Protein AF-Q45131-F1 (afdb_monomer_lite)

Radius of gyration: 17.0 Å; chains: 1; bounding box: 42×34×38 Å

Secondary structure (DSSP, 8-state):
----S--HHHHHHHHHHHHHHH---HHHHHHHHHHHHHHHHHHHHHHHHTT----HHHHHHHHHHHHHHHHTT-STTH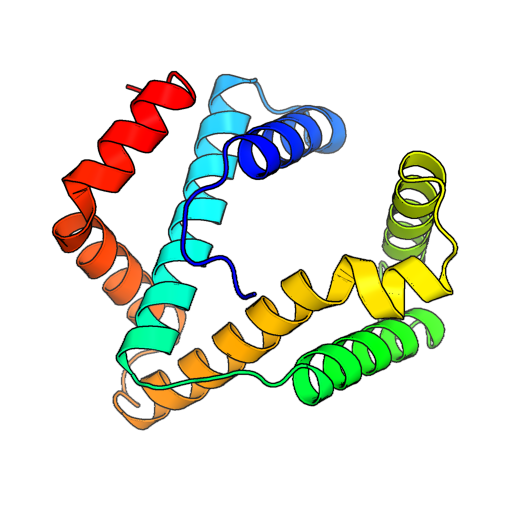HHHHHHHHHHHHHHT--HHHIIIIITHHHHHHHHHHHHHHHHHHHH-TTS-HHHHHHHHHHHHHHHTHHHHHHHHHHTT--

Organism: Alkalihalophilus pseudofirmus (strain ATCC BAA-2126 / JCM 17055 / OF4) (NCBI:txid398511)

Sequence (159 aa):
MINSEFSIEEHVKYAERLQDERGLTKEDADEEAFRVQLNEVAVINRAIDVGINVSEEEAFQKSQETREDLENEEAENVKEVLIGIQEEIEQLGISEDDYWNEYMLSSYAHAVMREKLMEYEQNENPMKNWNELQQEIIEEFTVSQSQQINEFKREIGMR

Structure (mmCIF, N/CA/C/O backbone):
data_AF-Q45131-F1
#
_entry.id   AF-Q45131-F1
#
loop_
_atom_site.group_PDB
_atom_site.id
_atom_site.type_symbol
_atom_site.label_atom_id
_atom_site.label_alt_id
_atom_site.label_comp_id
_atom_site.label_asym_id
_atom_site.label_entity_id
_atom_site.label_seq_id
_atom_site.pdbx_PDB_ins_code
_atom_site.Cartn_x
_atom_site.Cartn_y
_atom_site.Cartn_z
_atom_site.occupancy
_atom_site.B_iso_or_equiv
_atom_site.auth_seq_id
_atom_site.auth_comp_id
_atom_site.auth_asym_id
_atom_site.auth_atom_id
_atom_site.pdbx_PDB_model_num
ATOM 1 N N . MET A 1 1 ? 5.715 13.798 7.291 1.00 51.09 1 MET A N 1
ATOM 2 C CA . MET A 1 1 ? 4.274 14.099 7.461 1.00 51.09 1 MET A CA 1
ATOM 3 C C . MET A 1 1 ? 3.549 13.105 6.574 1.00 51.09 1 MET A C 1
ATOM 5 O O . MET A 1 1 ? 3.975 12.985 5.436 1.00 51.09 1 MET A O 1
ATOM 9 N N . ILE A 1 2 ? 2.581 12.346 7.095 1.00 65.62 2 ILE A N 1
ATOM 10 C CA . ILE A 1 2 ? 1.865 11.325 6.308 1.00 65.62 2 ILE A CA 1
ATOM 11 C C . ILE A 1 2 ? 1.149 12.024 5.153 1.00 65.62 2 ILE A C 1
ATOM 13 O O . ILE A 1 2 ? 0.400 12.976 5.393 1.00 65.62 2 ILE A O 1
ATOM 17 N N . ASN A 1 3 ? 1.427 11.596 3.922 1.00 68.81 3 ASN A N 1
ATOM 18 C CA . ASN A 1 3 ? 0.822 12.202 2.748 1.00 68.81 3 ASN A CA 1
ATOM 19 C C . ASN A 1 3 ? -0.579 11.611 2.555 1.00 68.81 3 ASN A C 1
ATOM 21 O O . ASN A 1 3 ? -0.734 10.430 2.265 1.00 68.81 3 ASN A O 1
ATOM 25 N N . SER A 1 4 ? -1.599 12.439 2.763 1.00 80.19 4 SER A N 1
ATOM 26 C CA . SER A 1 4 ? -3.012 12.079 2.574 1.00 80.19 4 SER A CA 1
ATOM 27 C C . SER A 1 4 ? -3.565 12.617 1.251 1.00 80.19 4 SER A C 1
ATOM 29 O O . SER A 1 4 ? -4.778 12.664 1.053 1.00 80.19 4 SER A O 1
ATOM 31 N N . GLU A 1 5 ? -2.681 13.031 0.342 1.00 90.56 5 GLU A N 1
ATOM 32 C CA . GLU A 1 5 ? -3.019 13.641 -0.936 1.00 90.56 5 GLU A CA 1
ATOM 33 C C . GLU A 1 5 ? -2.399 12.861 -2.098 1.00 90.56 5 GLU A C 1
ATOM 35 O O . GLU A 1 5 ? -1.401 12.155 -1.957 1.00 90.56 5 GLU A O 1
ATOM 40 N N . PHE A 1 6 ? -2.997 13.013 -3.278 1.00 92.50 6 PHE A N 1
ATOM 41 C CA . PHE A 1 6 ? -2.423 12.488 -4.509 1.00 92.50 6 PHE A CA 1
ATOM 42 C C . PHE A 1 6 ? -1.107 13.197 -4.850 1.00 92.50 6 PHE A C 1
ATOM 44 O O . PHE A 1 6 ? -0.998 14.416 -4.716 1.00 92.50 6 PHE A O 1
ATOM 51 N N . SER A 1 7 ? -0.130 12.443 -5.356 1.00 93.31 7 SER A N 1
ATOM 52 C CA . SER A 1 7 ? 1.173 12.968 -5.768 1.00 93.31 7 SER A CA 1
ATOM 53 C C . SER A 1 7 ? 1.454 12.628 -7.228 1.00 93.31 7 SER A C 1
ATOM 55 O O . SER A 1 7 ? 1.567 11.460 -7.597 1.00 93.31 7 SER A O 1
ATOM 57 N N . ILE A 1 8 ? 1.603 13.658 -8.068 1.00 94.38 8 ILE A N 1
ATOM 58 C CA . ILE A 1 8 ? 1.977 13.483 -9.481 1.00 94.38 8 ILE A CA 1
ATOM 59 C C . ILE A 1 8 ? 3.349 12.810 -9.591 1.00 94.38 8 ILE A C 1
ATOM 61 O O . ILE A 1 8 ? 3.543 11.953 -10.447 1.00 94.38 8 ILE A O 1
ATOM 65 N N . GLU A 1 9 ? 4.298 13.187 -8.733 1.00 92.06 9 GLU A N 1
ATOM 66 C CA . GLU A 1 9 ? 5.654 12.633 -8.753 1.00 92.06 9 GLU A CA 1
ATOM 67 C C . GLU A 1 9 ? 5.647 11.130 -8.457 1.00 92.06 9 GLU A C 1
ATOM 69 O O . GLU A 1 9 ? 6.212 10.348 -9.221 1.00 92.06 9 GLU A O 1
ATOM 74 N N . GLU A 1 10 ? 4.944 10.717 -7.400 1.00 89.62 10 GLU A N 1
ATOM 75 C CA . GLU A 1 10 ? 4.813 9.300 -7.044 1.00 89.62 10 GLU A CA 1
ATOM 76 C C . GLU A 1 10 ? 4.050 8.518 -8.117 1.00 89.62 10 GLU A C 1
ATOM 78 O O . GLU A 1 10 ? 4.432 7.393 -8.439 1.00 89.62 10 GLU A O 1
ATOM 83 N N . HIS A 1 11 ? 3.015 9.121 -8.714 1.00 95.19 11 HIS A N 1
ATOM 84 C CA . HIS A 1 11 ? 2.256 8.505 -9.802 1.00 95.19 11 HIS A CA 1
ATOM 85 C C . HIS A 1 11 ? 3.146 8.229 -11.006 1.00 95.19 11 HIS A C 1
ATOM 87 O O . HIS A 1 11 ? 3.177 7.105 -11.497 1.00 95.19 11 HIS A O 1
ATOM 93 N N . VAL A 1 12 ? 3.899 9.235 -11.459 1.00 94.69 12 VAL A N 1
ATOM 94 C CA . VAL A 1 12 ? 4.801 9.096 -12.607 1.00 94.69 12 VAL A CA 1
ATOM 95 C C . VAL A 1 12 ? 5.878 8.058 -12.313 1.00 94.69 12 VAL A C 1
ATOM 97 O O . VAL A 1 12 ? 6.048 7.142 -13.115 1.00 94.69 12 VAL A O 1
ATOM 100 N N . LYS A 1 13 ? 6.538 8.127 -11.146 1.00 91.19 13 LYS A N 1
ATOM 101 C CA . LYS A 1 13 ? 7.562 7.143 -10.751 1.00 91.19 13 LYS A CA 1
ATOM 102 C C . LYS A 1 13 ? 6.989 5.723 -10.749 1.00 91.19 13 LYS A C 1
ATOM 104 O O . LYS A 1 13 ? 7.625 4.794 -11.246 1.00 91.19 13 LYS A O 1
ATOM 109 N N . TYR A 1 14 ? 5.780 5.537 -10.217 1.00 92.81 14 TYR A N 1
ATOM 110 C CA . TYR A 1 14 ? 5.170 4.214 -10.145 1.00 92.81 14 TYR A CA 1
ATOM 111 C C . TYR A 1 14 ? 4.678 3.704 -11.506 1.00 92.81 14 TYR A C 1
ATOM 113 O O . TYR A 1 14 ? 4.887 2.534 -11.824 1.00 92.81 14 TYR A O 1
ATOM 121 N N . ALA A 1 15 ? 4.096 4.566 -12.340 1.00 95.62 15 ALA A N 1
ATOM 122 C CA . ALA A 1 15 ? 3.684 4.221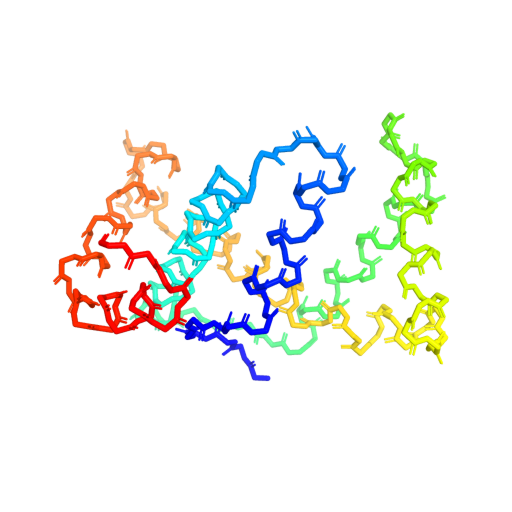 -13.699 1.00 95.62 15 ALA A CA 1
ATOM 123 C C . ALA A 1 15 ? 4.886 3.883 -14.601 1.00 95.62 15 ALA A C 1
ATOM 125 O O . ALA A 1 15 ? 4.809 2.968 -15.421 1.00 95.62 15 ALA A O 1
ATOM 126 N N . GLU A 1 16 ? 6.015 4.580 -14.455 1.00 94.69 16 GLU A N 1
ATOM 127 C CA . GLU A 1 16 ? 7.268 4.239 -15.144 1.00 94.69 16 GLU A CA 1
ATOM 128 C C . GLU A 1 16 ? 7.781 2.865 -14.700 1.00 94.69 16 GLU A C 1
ATOM 130 O O . GLU A 1 16 ? 7.998 1.997 -15.544 1.00 94.69 16 GLU A O 1
ATOM 135 N N . ARG A 1 17 ? 7.824 2.604 -13.386 1.00 90.50 17 ARG A N 1
ATOM 136 C CA . ARG A 1 17 ? 8.201 1.287 -12.851 1.00 90.50 17 ARG A CA 1
ATOM 137 C C . ARG A 1 17 ? 7.323 0.158 -13.399 1.00 90.50 17 ARG A C 1
ATOM 139 O O . ARG A 1 17 ? 7.823 -0.892 -13.789 1.00 90.50 17 ARG A O 1
ATOM 146 N N . LEU A 1 18 ? 6.011 0.371 -13.472 1.00 92.56 18 LEU A N 1
ATOM 147 C CA . LEU A 1 18 ? 5.070 -0.606 -14.024 1.00 92.56 18 LEU A CA 1
ATOM 148 C C . LEU A 1 18 ? 5.303 -0.884 -15.520 1.00 92.56 18 LEU A C 1
ATOM 150 O O . LEU A 1 18 ? 5.122 -2.021 -15.964 1.00 92.56 18 LEU A O 1
ATOM 154 N N . GLN A 1 19 ? 5.706 0.120 -16.302 1.00 96.12 19 GLN A N 1
ATOM 155 C CA . GLN A 1 19 ? 6.083 -0.081 -17.705 1.00 96.12 19 GLN A CA 1
ATOM 156 C C . GLN A 1 19 ? 7.378 -0.888 -17.816 1.00 96.12 19 GLN A C 1
ATOM 158 O O . GLN A 1 19 ? 7.424 -1.851 -18.582 1.00 96.12 19 GLN A O 1
ATOM 163 N N . ASP A 1 20 ? 8.392 -0.543 -17.025 1.00 91.06 20 ASP A N 1
ATOM 164 C CA . ASP A 1 20 ? 9.720 -1.150 -17.120 1.00 91.06 20 ASP A CA 1
ATOM 165 C C . ASP A 1 20 ? 9.746 -2.592 -16.591 1.00 91.06 20 ASP A C 1
ATOM 167 O O . ASP A 1 20 ? 10.264 -3.492 -17.255 1.00 91.06 20 ASP A O 1
ATOM 171 N N . GLU A 1 21 ? 9.133 -2.847 -15.433 1.00 88.00 21 GLU A N 1
ATOM 172 C CA . GLU A 1 21 ? 9.175 -4.159 -14.774 1.00 88.00 21 GLU A CA 1
ATOM 173 C C . GLU A 1 21 ? 8.134 -5.138 -15.325 1.00 88.00 21 GLU A C 1
ATOM 175 O O . GLU A 1 21 ? 8.370 -6.347 -15.382 1.00 88.00 21 GLU A O 1
ATOM 180 N N . ARG A 1 22 ? 6.956 -4.639 -15.726 1.00 90.00 22 ARG A N 1
ATOM 181 C CA . ARG A 1 22 ? 5.824 -5.489 -16.143 1.00 90.00 22 ARG A CA 1
ATOM 182 C C . ARG A 1 22 ? 5.510 -5.399 -17.634 1.00 90.00 22 ARG A C 1
ATOM 184 O O . ARG A 1 22 ? 4.645 -6.139 -18.104 1.00 90.00 22 ARG A O 1
ATOM 191 N N . GLY A 1 23 ? 6.191 -4.528 -18.381 1.00 92.75 23 GLY A N 1
ATOM 192 C CA . GLY A 1 23 ? 5.978 -4.351 -19.818 1.00 92.75 23 GLY A CA 1
ATOM 193 C C . GLY A 1 23 ? 4.592 -3.805 -20.167 1.00 92.75 23 GLY A C 1
ATOM 194 O O . GLY A 1 23 ? 4.091 -4.077 -21.261 1.00 92.75 23 GLY A O 1
ATOM 195 N N . LEU A 1 24 ? 3.942 -3.102 -19.233 1.00 95.25 24 LEU A N 1
ATOM 196 C CA . LEU A 1 24 ? 2.630 -2.502 -19.467 1.00 95.25 24 LEU A CA 1
ATOM 197 C C . LEU A 1 24 ? 2.720 -1.370 -20.493 1.00 95.25 24 LEU A C 1
ATOM 199 O O . LEU A 1 24 ? 3.764 -0.741 -20.670 1.00 95.25 24 LEU A O 1
ATOM 203 N N . THR A 1 25 ? 1.609 -1.095 -21.177 1.00 96.50 25 THR A N 1
ATOM 204 C CA . THR A 1 25 ? 1.511 0.139 -21.959 1.00 96.50 25 THR A CA 1
ATOM 205 C C . THR A 1 25 ? 1.442 1.335 -21.014 1.00 96.50 25 THR A C 1
ATOM 207 O O . THR A 1 25 ? 1.043 1.193 -19.859 1.00 96.50 25 THR A O 1
ATOM 210 N N . LYS A 1 26 ? 1.785 2.531 -21.505 1.00 95.25 26 LYS A N 1
ATOM 211 C CA . LYS A 1 26 ? 1.646 3.757 -20.713 1.00 95.25 26 LYS A CA 1
ATOM 212 C C . LYS A 1 26 ? 0.230 3.921 -20.145 1.00 95.25 26 LYS A C 1
ATOM 214 O O . LYS A 1 26 ? 0.089 4.244 -18.977 1.00 95.25 26 LYS A O 1
ATOM 219 N N . GLU A 1 27 ? -0.796 3.674 -20.961 1.00 95.38 27 GLU A N 1
ATOM 220 C CA . GLU A 1 27 ? -2.199 3.803 -20.547 1.00 95.38 27 GLU A CA 1
ATOM 221 C C . GLU A 1 27 ? -2.553 2.815 -19.426 1.00 95.38 27 GLU A C 1
ATOM 223 O O . GLU A 1 27 ? -3.079 3.234 -18.398 1.00 95.38 27 GLU A O 1
ATOM 228 N N . ASP A 1 28 ? -2.186 1.536 -19.574 1.00 96.62 28 ASP A N 1
ATOM 229 C CA . ASP A 1 28 ? -2.444 0.517 -18.546 1.00 96.62 28 ASP A CA 1
ATOM 230 C C . ASP A 1 28 ? -1.654 0.791 -17.253 1.00 96.62 28 ASP A C 1
ATOM 232 O O . ASP A 1 28 ? -2.147 0.557 -16.151 1.00 96.62 28 ASP A O 1
ATOM 236 N N . ALA A 1 29 ? -0.416 1.280 -17.376 1.00 96.62 29 ALA A N 1
ATOM 237 C CA . ALA A 1 29 ? 0.423 1.624 -16.235 1.00 96.62 29 ALA A CA 1
ATOM 238 C C . ALA A 1 29 ? -0.097 2.856 -15.484 1.00 96.62 29 ALA A C 1
ATOM 240 O O . ALA A 1 29 ? -0.115 2.843 -14.256 1.00 96.62 29 ALA A O 1
ATOM 241 N N . ASP A 1 30 ? -0.556 3.885 -16.204 1.00 96.94 30 ASP A N 1
ATOM 242 C CA . ASP A 1 30 ? -1.199 5.062 -15.617 1.00 96.94 30 ASP A CA 1
ATOM 243 C C . ASP A 1 30 ? -2.506 4.675 -14.902 1.00 96.94 30 ASP A C 1
ATOM 245 O O . ASP A 1 30 ? -2.753 5.125 -13.784 1.00 96.94 30 ASP A O 1
ATOM 249 N N . GLU A 1 31 ? -3.333 3.803 -15.490 1.00 96.88 31 GLU A N 1
ATOM 250 C CA . GLU A 1 31 ? -4.572 3.346 -14.848 1.00 96.88 31 GLU A CA 1
ATOM 251 C C . GLU A 1 31 ? -4.303 2.529 -13.575 1.00 96.88 31 GLU A C 1
ATOM 253 O O . GLU A 1 31 ? -4.931 2.755 -12.534 1.00 96.88 31 GLU A O 1
ATOM 258 N N . GLU A 1 32 ? -3.339 1.612 -13.628 1.00 96.81 32 GLU A N 1
ATOM 259 C CA . GLU A 1 32 ? -2.941 0.803 -12.478 1.00 96.81 32 GLU A CA 1
ATOM 260 C C . GLU A 1 32 ? -2.315 1.668 -11.371 1.00 96.81 32 GLU A C 1
ATOM 262 O O . GLU A 1 32 ? -2.676 1.513 -10.200 1.00 96.81 32 GLU A O 1
ATOM 267 N N . ALA A 1 33 ? -1.439 2.615 -11.725 1.00 96.50 33 ALA A N 1
ATOM 268 C CA . ALA A 1 33 ? -0.830 3.541 -10.775 1.00 96.50 33 ALA A CA 1
ATOM 269 C C . ALA A 1 33 ? -1.881 4.422 -10.090 1.00 96.50 33 ALA A C 1
ATOM 271 O O . ALA A 1 33 ? -1.893 4.519 -8.860 1.00 96.50 33 ALA A O 1
ATOM 272 N N . PHE A 1 34 ? -2.831 4.963 -10.860 1.00 97.06 34 PHE A N 1
ATOM 273 C CA . PHE A 1 34 ? -3.946 5.731 -10.313 1.00 97.06 34 PHE A CA 1
ATOM 274 C C . PHE A 1 34 ? -4.776 4.893 -9.332 1.00 97.06 34 PHE A C 1
ATOM 276 O O . PHE A 1 34 ? -5.140 5.377 -8.260 1.00 97.06 34 PHE A O 1
ATOM 283 N N . ARG A 1 35 ? -5.068 3.626 -9.657 1.00 96.31 35 ARG A N 1
ATOM 284 C CA . ARG A 1 35 ? -5.830 2.738 -8.765 1.00 96.31 35 ARG A CA 1
ATOM 285 C C . ARG A 1 35 ? -5.105 2.491 -7.443 1.00 96.31 35 ARG A C 1
ATOM 287 O O . ARG A 1 35 ? -5.751 2.485 -6.394 1.00 96.31 35 ARG A O 1
ATOM 294 N N . VAL A 1 36 ? -3.792 2.268 -7.486 1.00 94.25 36 VAL A N 1
ATOM 295 C CA . VAL A 1 36 ? -2.980 2.051 -6.280 1.00 94.25 36 VAL A CA 1
ATOM 296 C C . VAL A 1 36 ? -2.958 3.306 -5.413 1.00 94.25 36 VAL A C 1
ATOM 298 O O . VAL A 1 36 ? -3.270 3.214 -4.226 1.00 94.25 36 VAL A O 1
ATOM 301 N N . GLN A 1 37 ? -2.714 4.478 -6.002 1.00 94.56 37 GLN A N 1
ATOM 302 C CA . GLN A 1 37 ? -2.758 5.737 -5.258 1.00 94.56 37 GLN A CA 1
ATOM 303 C C . GLN A 1 37 ? -4.145 6.038 -4.690 1.00 94.56 37 GLN A C 1
ATOM 305 O O . GLN A 1 37 ? -4.253 6.422 -3.531 1.00 94.56 37 GLN A O 1
ATOM 310 N N . LEU A 1 38 ? -5.220 5.825 -5.456 1.00 96.31 38 LEU A N 1
ATOM 311 C CA . LEU A 1 38 ? -6.587 6.018 -4.962 1.00 96.31 38 LEU A CA 1
ATOM 312 C C . LEU A 1 38 ? -6.858 5.147 -3.734 1.00 96.31 38 LEU A C 1
ATOM 314 O O . LEU A 1 38 ? -7.440 5.619 -2.761 1.00 96.31 38 LEU A O 1
ATOM 318 N N . ASN A 1 39 ? -6.429 3.885 -3.773 1.00 95.06 39 ASN A N 1
ATOM 319 C CA . ASN A 1 39 ? -6.563 2.972 -2.647 1.00 95.06 39 ASN A CA 1
ATOM 320 C C . ASN A 1 39 ? -5.807 3.486 -1.418 1.00 95.06 39 ASN A C 1
ATOM 322 O O . ASN A 1 39 ? -6.361 3.524 -0.322 1.00 95.06 39 ASN A O 1
ATOM 326 N N . GLU A 1 40 ? -4.547 3.870 -1.602 1.00 93.81 40 GLU A N 1
ATOM 327 C CA . GLU A 1 40 ? -3.692 4.346 -0.523 1.00 93.81 40 GLU A CA 1
ATOM 328 C C . GLU A 1 40 ? -4.228 5.632 0.108 1.00 93.81 40 GLU A C 1
ATOM 330 O O . GLU A 1 40 ? -4.455 5.669 1.317 1.00 93.81 40 GLU A O 1
ATOM 335 N N . VAL A 1 41 ? -4.539 6.636 -0.710 1.00 94.88 41 VAL A N 1
ATOM 336 C CA . VAL A 1 41 ? -5.086 7.917 -0.258 1.00 94.88 41 VAL A CA 1
ATOM 337 C C . VAL A 1 41 ? -6.425 7.718 0.459 1.00 94.88 41 VAL A C 1
ATOM 339 O O . VAL A 1 41 ? -6.625 8.297 1.527 1.00 94.88 41 VAL A O 1
ATOM 342 N N . ALA A 1 42 ? -7.322 6.871 -0.061 1.00 96.75 42 ALA A N 1
ATOM 343 C CA . ALA A 1 42 ? -8.607 6.591 0.585 1.00 96.75 42 ALA A CA 1
ATOM 344 C C . ALA A 1 42 ? -8.432 5.948 1.971 1.00 96.75 42 ALA A C 1
ATOM 346 O O . ALA A 1 42 ? -9.067 6.367 2.938 1.00 96.75 42 ALA A O 1
ATOM 347 N N . VAL A 1 43 ? -7.538 4.962 2.083 1.00 96.19 43 VAL A N 1
ATOM 348 C CA . VAL A 1 43 ? -7.229 4.272 3.346 1.00 96.19 43 VAL A CA 1
ATOM 349 C C . VAL A 1 43 ? -6.592 5.226 4.357 1.00 96.19 43 VAL A C 1
ATOM 351 O O . VAL A 1 43 ? -6.996 5.239 5.517 1.00 96.19 43 VAL A O 1
ATOM 354 N N . ILE A 1 44 ? -5.643 6.061 3.933 1.00 95.00 44 ILE A N 1
ATOM 355 C CA . ILE A 1 44 ? -4.988 7.036 4.814 1.00 95.00 44 ILE A CA 1
ATOM 356 C C . ILE A 1 44 ? -5.990 8.081 5.310 1.00 95.00 44 ILE A C 1
ATOM 358 O O . ILE A 1 44 ? -6.048 8.349 6.509 1.00 95.00 44 ILE A O 1
ATOM 362 N N . ASN A 1 45 ? -6.818 8.637 4.421 1.00 95.62 45 ASN A N 1
ATOM 363 C CA . ASN A 1 45 ? -7.844 9.604 4.818 1.00 95.62 45 ASN A CA 1
ATOM 364 C C . ASN A 1 45 ? -8.831 8.981 5.805 1.00 95.62 45 ASN A C 1
ATOM 366 O O . ASN A 1 45 ? -9.124 9.577 6.838 1.00 95.62 45 ASN A O 1
ATOM 370 N N . ARG A 1 46 ? -9.265 7.740 5.554 1.00 97.19 46 ARG A N 1
ATOM 371 C CA . ARG A 1 46 ? -10.141 7.031 6.484 1.00 97.19 46 ARG A CA 1
ATOM 372 C C . ARG A 1 46 ? -9.490 6.826 7.851 1.00 97.19 46 ARG A C 1
ATOM 374 O O . ARG A 1 46 ? -10.152 7.033 8.863 1.00 97.19 46 ARG A O 1
ATOM 381 N N . ALA A 1 47 ? -8.214 6.447 7.895 1.00 97.06 47 ALA A N 1
ATOM 382 C CA . ALA A 1 47 ? -7.475 6.297 9.146 1.00 97.06 47 ALA A CA 1
ATOM 383 C C . ALA A 1 47 ? -7.415 7.617 9.933 1.00 97.06 47 ALA A C 1
ATOM 385 O O . ALA A 1 47 ? -7.675 7.629 11.138 1.00 97.06 47 ALA A O 1
ATOM 386 N N . ILE A 1 48 ? -7.147 8.732 9.249 1.00 95.06 48 ILE A N 1
ATOM 387 C CA . ILE A 1 48 ? -7.147 10.072 9.850 1.00 95.06 48 ILE A CA 1
ATOM 388 C C . ILE A 1 48 ? -8.538 10.423 10.398 1.00 95.06 48 ILE A C 1
ATOM 390 O O . ILE A 1 48 ? -8.643 10.875 11.541 1.00 95.06 48 ILE A O 1
ATOM 394 N N . ASP A 1 49 ? -9.602 10.165 9.634 1.00 95.75 49 ASP A N 1
ATOM 395 C CA . ASP A 1 49 ? -10.986 10.463 10.026 1.00 95.75 49 ASP A CA 1
ATOM 396 C C . ASP A 1 49 ? -11.416 9.720 11.299 1.00 95.75 49 ASP A C 1
ATOM 398 O O . ASP A 1 49 ? -12.143 10.273 12.129 1.00 95.75 49 ASP A O 1
ATOM 402 N N . VAL A 1 50 ? -10.940 8.485 11.492 1.00 96.88 50 VAL A N 1
ATOM 403 C CA . VAL A 1 50 ? -11.211 7.690 12.705 1.00 96.88 50 VAL A CA 1
ATOM 404 C C . VAL A 1 50 ? -10.199 7.944 13.832 1.00 96.88 50 VAL A C 1
ATOM 406 O O . VAL A 1 50 ? -10.252 7.300 14.880 1.00 96.88 50 VAL A O 1
ATOM 409 N N . GLY A 1 51 ? -9.293 8.912 13.658 1.00 96.38 51 GLY A N 1
ATOM 410 C CA . GLY A 1 51 ? -8.348 9.354 14.684 1.00 96.38 51 GLY A CA 1
ATOM 411 C C . GLY A 1 51 ? -7.115 8.463 14.856 1.00 96.38 51 GLY A C 1
ATOM 412 O O . GLY A 1 51 ? -6.419 8.580 15.870 1.00 96.38 51 GLY A O 1
ATOM 413 N N . ILE A 1 52 ? -6.818 7.591 13.890 1.00 96.81 52 ILE A N 1
ATOM 414 C CA . ILE A 1 52 ? -5.586 6.801 13.882 1.00 96.81 52 ILE A CA 1
ATOM 415 C C . ILE A 1 52 ? -4.420 7.721 13.536 1.00 96.81 52 ILE A C 1
ATOM 417 O O . ILE A 1 52 ? -4.422 8.428 12.534 1.00 96.81 52 ILE A O 1
ATOM 421 N N . ASN A 1 53 ? -3.391 7.677 14.376 1.00 93.88 53 ASN A N 1
ATOM 422 C CA . ASN A 1 53 ? -2.122 8.345 14.142 1.00 93.88 53 ASN A CA 1
ATOM 423 C C . ASN A 1 53 ? -0.990 7.324 14.254 1.00 93.88 53 ASN A C 1
ATOM 425 O O . ASN A 1 53 ? -1.095 6.339 14.997 1.00 93.88 53 ASN A O 1
ATOM 429 N N . VAL A 1 54 ? 0.087 7.579 13.517 1.00 93.81 54 VAL A N 1
ATOM 430 C CA . VAL A 1 54 ? 1.318 6.790 13.564 1.00 93.81 54 VAL A CA 1
ATOM 431 C C . VAL A 1 54 ? 2.452 7.704 13.988 1.00 93.81 54 VAL A C 1
ATOM 433 O O . VAL A 1 54 ? 2.618 8.793 13.432 1.00 93.81 54 VAL A O 1
ATOM 436 N N . SER A 1 55 ? 3.190 7.292 15.013 1.00 94.44 55 SER A N 1
ATOM 437 C CA . SER A 1 55 ? 4.379 8.010 15.452 1.00 94.44 55 SER A CA 1
ATOM 438 C C . SER A 1 55 ? 5.573 7.688 14.550 1.00 94.44 55 SER A C 1
ATOM 440 O O . SER A 1 55 ? 5.622 6.655 13.885 1.00 94.44 55 SER A O 1
ATOM 442 N N . GLU A 1 56 ? 6.567 8.572 14.548 1.00 93.19 56 GLU A N 1
ATOM 443 C CA . GLU A 1 56 ? 7.841 8.311 13.873 1.00 93.19 56 GLU A CA 1
ATOM 444 C C . GLU A 1 56 ? 8.533 7.058 14.434 1.00 93.19 56 GLU A C 1
ATOM 446 O O . GLU A 1 56 ? 9.106 6.286 13.677 1.00 93.19 56 GLU A O 1
ATOM 451 N N . GLU A 1 57 ? 8.405 6.806 15.742 1.00 95.94 57 GLU A N 1
ATOM 452 C CA . GLU A 1 57 ? 8.942 5.606 16.392 1.00 95.94 57 GLU A CA 1
ATOM 453 C C . GLU A 1 57 ? 8.269 4.324 15.886 1.00 95.94 57 GLU A C 1
ATOM 455 O O . GLU A 1 57 ? 8.956 3.341 15.633 1.00 95.94 57 GLU A O 1
ATOM 460 N N . GLU A 1 58 ? 6.950 4.334 15.679 1.00 96.44 58 GLU A N 1
ATOM 461 C CA . GLU A 1 58 ? 6.227 3.185 15.118 1.00 96.44 58 GLU A CA 1
ATOM 462 C C . GLU A 1 58 ? 6.630 2.923 13.661 1.00 96.44 58 GLU A C 1
ATOM 464 O O . GLU A 1 58 ? 6.845 1.776 13.271 1.00 96.44 58 GLU A O 1
ATOM 469 N N . ALA A 1 59 ? 6.777 3.982 12.860 1.00 95.75 59 ALA A N 1
ATOM 470 C CA . ALA A 1 59 ? 7.254 3.864 11.484 1.00 95.75 59 ALA A CA 1
ATOM 471 C C . ALA A 1 59 ? 8.698 3.339 11.425 1.00 95.75 59 ALA A C 1
ATOM 473 O O . ALA A 1 59 ? 9.014 2.475 10.609 1.00 95.75 59 ALA A O 1
ATOM 474 N N . PHE A 1 60 ? 9.560 3.824 12.321 1.00 96.31 60 PHE A N 1
ATOM 475 C CA . PHE A 1 60 ? 10.938 3.363 12.443 1.00 96.31 60 PHE A CA 1
ATOM 476 C C . PHE A 1 60 ? 11.006 1.895 12.868 1.00 96.31 60 PHE A C 1
ATOM 478 O O . PHE A 1 60 ? 11.719 1.124 12.235 1.00 96.31 60 PHE A O 1
ATOM 485 N N . GLN A 1 61 ? 10.238 1.485 13.882 1.00 96.88 61 GLN A N 1
ATOM 486 C CA . GLN A 1 61 ? 10.167 0.086 14.317 1.00 96.88 61 GLN A CA 1
ATOM 487 C C . GLN A 1 61 ? 9.758 -0.829 13.163 1.00 96.88 61 GLN A C 1
ATOM 489 O O . GLN A 1 61 ? 10.472 -1.784 12.878 1.00 96.88 61 GLN A O 1
ATOM 494 N N . LYS A 1 62 ? 8.698 -0.480 12.426 1.00 95.81 62 LYS A N 1
ATOM 495 C CA . LYS A 1 62 ? 8.265 -1.259 11.259 1.00 95.81 62 LYS A CA 1
ATOM 496 C C . LYS A 1 62 ? 9.332 -1.328 10.159 1.00 95.81 62 LYS A C 1
ATOM 498 O O . LYS A 1 62 ? 9.490 -2.367 9.516 1.00 95.81 62 LYS A O 1
ATOM 503 N N . SER A 1 63 ? 10.073 -0.236 9.956 1.00 95.25 63 SER A N 1
ATOM 504 C CA . SER A 1 63 ? 11.204 -0.194 9.022 1.00 95.25 63 SER A CA 1
ATOM 505 C C . SER A 1 63 ? 12.302 -1.181 9.420 1.00 95.25 63 SER A C 1
ATOM 507 O O . SER A 1 63 ? 12.756 -1.964 8.588 1.00 95.25 63 SER A O 1
ATOM 509 N N . GLN A 1 64 ? 12.686 -1.194 10.701 1.00 95.06 64 GLN A N 1
ATOM 510 C CA . GLN A 1 64 ? 13.715 -2.105 11.207 1.00 95.06 64 GLN A CA 1
ATOM 511 C C . GLN A 1 64 ? 13.254 -3.566 11.209 1.00 95.06 64 GLN A C 1
ATOM 513 O O . GLN A 1 64 ? 14.036 -4.427 10.827 1.00 95.06 64 GLN A O 1
ATOM 518 N N . GLU A 1 65 ? 11.996 -3.846 11.566 1.00 93.50 65 GLU A N 1
ATOM 519 C CA . GLU A 1 65 ? 11.410 -5.193 11.466 1.00 93.50 65 GLU A CA 1
ATOM 520 C C . GLU A 1 65 ? 11.494 -5.713 10.027 1.00 93.50 65 GLU A C 1
ATOM 522 O O . GLU A 1 65 ? 11.993 -6.806 9.783 1.00 93.50 65 GLU A O 1
ATOM 527 N N . THR A 1 66 ? 11.105 -4.889 9.050 1.00 92.38 66 THR A N 1
ATOM 528 C CA . THR A 1 66 ? 11.154 -5.287 7.636 1.00 92.38 66 THR A CA 1
ATOM 529 C C . THR A 1 66 ? 12.591 -5.482 7.144 1.00 92.38 66 THR A C 1
ATOM 531 O O . THR A 1 66 ? 12.857 -6.396 6.363 1.00 92.38 66 THR A O 1
ATOM 534 N N . ARG A 1 67 ? 13.535 -4.644 7.597 1.00 92.88 67 ARG A N 1
ATOM 535 C CA . ARG A 1 67 ? 14.966 -4.823 7.311 1.00 92.88 67 ARG A CA 1
ATOM 536 C C . ARG A 1 67 ? 15.467 -6.162 7.859 1.00 92.88 67 ARG A C 1
ATOM 538 O O . ARG A 1 67 ? 16.101 -6.912 7.123 1.00 92.88 67 ARG A O 1
ATOM 545 N N . GLU A 1 68 ? 15.154 -6.472 9.115 1.00 91.62 68 GLU A N 1
ATOM 546 C CA . GLU A 1 68 ? 15.562 -7.714 9.778 1.00 91.62 68 GLU A CA 1
ATOM 547 C C . GLU A 1 68 ? 14.956 -8.954 9.097 1.00 91.62 68 GLU A C 1
ATOM 549 O O . GLU A 1 68 ? 15.671 -9.926 8.842 1.00 91.62 68 GLU A O 1
ATOM 554 N N . ASP A 1 69 ? 13.677 -8.906 8.715 1.00 89.56 69 ASP A N 1
ATOM 555 C CA . ASP A 1 69 ? 13.004 -9.989 7.984 1.00 89.56 69 ASP A CA 1
ATOM 556 C C . ASP A 1 69 ? 13.684 -10.284 6.632 1.00 89.56 69 ASP A C 1
ATOM 558 O O . ASP A 1 69 ? 13.836 -11.446 6.232 1.00 89.56 69 ASP A O 1
ATOM 562 N N . LEU A 1 70 ? 14.134 -9.239 5.927 1.00 89.19 70 LEU A N 1
ATOM 563 C CA . LEU A 1 70 ? 14.874 -9.381 4.671 1.00 89.19 70 LEU A CA 1
ATOM 564 C C . LEU A 1 70 ? 16.296 -9.912 4.895 1.00 89.19 70 LEU A C 1
ATOM 566 O O . LEU A 1 70 ? 16.752 -10.762 4.133 1.00 89.19 70 LEU A O 1
ATOM 570 N N . GLU A 1 71 ? 17.000 -9.455 5.930 1.00 87.12 71 GLU A N 1
ATOM 571 C CA . GLU A 1 71 ? 18.355 -9.929 6.251 1.00 87.12 71 GLU A CA 1
ATOM 572 C C . GLU A 1 71 ? 18.377 -11.411 6.663 1.00 87.12 71 GLU A C 1
ATOM 574 O O . GLU A 1 71 ? 19.335 -12.127 6.360 1.00 87.12 71 GLU A O 1
ATOM 579 N N . ASN A 1 72 ? 17.306 -11.897 7.295 1.00 86.81 72 ASN A N 1
ATOM 580 C CA . ASN A 1 72 ? 17.180 -13.285 7.742 1.00 86.81 72 ASN A CA 1
ATOM 581 C C . ASN A 1 72 ? 16.750 -14.276 6.634 1.00 86.81 72 ASN A C 1
ATOM 583 O O . ASN A 1 72 ? 16.604 -15.469 6.906 1.00 86.81 72 ASN A O 1
ATOM 587 N N . GLU A 1 73 ? 16.598 -13.821 5.382 1.00 77.31 73 GLU A N 1
ATOM 588 C CA . GLU A 1 73 ? 16.175 -14.623 4.219 1.00 77.31 73 GLU A CA 1
ATOM 589 C C . GLU A 1 73 ? 14.842 -15.384 4.420 1.00 77.31 73 GLU A C 1
ATOM 591 O O . GLU A 1 73 ? 14.644 -16.466 3.861 1.00 77.31 73 GLU A O 1
ATOM 596 N N . GLU A 1 74 ? 13.894 -14.836 5.190 1.00 69.38 74 GLU A N 1
ATOM 597 C CA . GLU A 1 74 ? 12.662 -15.565 5.537 1.00 69.38 74 GLU A CA 1
ATOM 598 C C . GLU A 1 74 ? 11.636 -15.679 4.383 1.00 69.38 74 GLU A C 1
ATOM 600 O O . GLU A 1 74 ? 10.699 -16.476 4.474 1.00 69.38 74 GLU A O 1
ATOM 605 N N . ALA A 1 75 ? 11.819 -14.960 3.263 1.00 69.31 75 ALA A N 1
ATOM 606 C CA . ALA A 1 75 ? 10.916 -14.996 2.101 1.00 69.31 75 ALA A CA 1
ATOM 607 C C . ALA A 1 75 ? 11.549 -15.622 0.836 1.00 69.31 75 ALA A C 1
ATOM 609 O O . ALA A 1 75 ? 12.738 -15.464 0.555 1.00 69.31 75 ALA A O 1
ATOM 610 N N . GLU A 1 76 ? 10.735 -16.294 0.009 1.00 73.56 76 GLU A N 1
ATOM 611 C CA . GLU A 1 76 ? 11.196 -16.998 -1.208 1.00 73.56 76 GLU A CA 1
ATOM 612 C C . GLU A 1 76 ? 11.893 -16.082 -2.235 1.00 73.56 76 GLU A C 1
ATOM 614 O O . GLU A 1 76 ? 12.708 -16.550 -3.032 1.00 73.56 76 GLU A O 1
ATOM 619 N N . ASN A 1 77 ? 11.600 -14.782 -2.212 1.00 79.56 77 ASN A N 1
ATOM 620 C CA . ASN A 1 77 ? 12.088 -13.782 -3.161 1.00 79.56 77 ASN A CA 1
ATOM 621 C C . ASN A 1 77 ? 13.040 -12.743 -2.540 1.00 79.56 77 ASN A C 1
ATOM 623 O O . ASN A 1 77 ? 13.335 -11.740 -3.189 1.00 79.56 77 ASN A O 1
ATOM 627 N N . VAL A 1 78 ? 13.559 -12.974 -1.325 1.00 84.94 78 VAL A N 1
ATOM 628 C CA . VAL A 1 78 ? 14.407 -11.999 -0.605 1.00 84.94 78 VAL A CA 1
ATOM 629 C C . VAL A 1 78 ? 15.553 -11.467 -1.463 1.00 84.94 7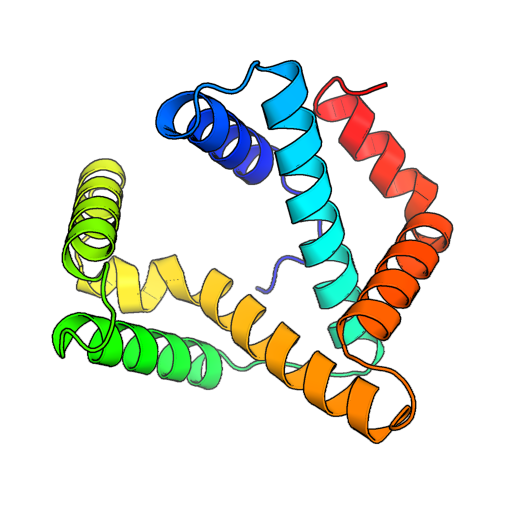8 VAL A C 1
ATOM 631 O O . VAL A 1 78 ? 15.786 -10.265 -1.495 1.00 84.94 78 VAL A O 1
ATOM 634 N N . LYS A 1 79 ? 16.249 -12.330 -2.214 1.00 84.69 79 LYS A N 1
ATOM 635 C CA . LYS A 1 79 ? 17.385 -11.898 -3.047 1.00 84.69 79 LYS A CA 1
ATOM 636 C C . LYS A 1 79 ? 16.994 -10.903 -4.130 1.00 84.69 79 LYS A C 1
ATOM 638 O O . LYS A 1 79 ? 17.761 -9.991 -4.405 1.00 84.69 79 LYS A O 1
ATOM 643 N N . GLU A 1 80 ? 15.835 -11.089 -4.750 1.00 85.56 80 GLU A N 1
ATOM 644 C CA . GLU A 1 80 ? 15.340 -10.179 -5.783 1.00 85.56 80 GLU A CA 1
ATOM 645 C C . GLU A 1 80 ? 14.921 -8.842 -5.165 1.00 85.56 80 GLU A C 1
ATOM 647 O O . GLU A 1 80 ? 15.290 -7.789 -5.675 1.00 85.56 80 GLU A O 1
ATOM 652 N N . VAL A 1 81 ? 14.258 -8.884 -4.004 1.00 87.38 81 VAL A N 1
ATOM 653 C CA . VAL A 1 81 ? 13.887 -7.680 -3.246 1.00 87.38 81 VAL A CA 1
ATOM 654 C C . VAL A 1 81 ? 15.125 -6.890 -2.816 1.00 87.38 81 VAL A C 1
ATOM 656 O O . VAL A 1 81 ? 15.177 -5.683 -3.024 1.00 87.38 81 VAL A O 1
ATOM 659 N N . LEU A 1 82 ? 16.147 -7.558 -2.272 1.00 89.12 82 LEU A N 1
ATOM 660 C CA . LEU A 1 82 ? 17.396 -6.914 -1.857 1.00 89.12 82 LEU A CA 1
ATOM 661 C C . LEU A 1 82 ? 18.157 -6.294 -3.037 1.00 89.12 82 LEU A C 1
ATOM 663 O O . LEU A 1 82 ? 18.733 -5.222 -2.878 1.00 89.12 82 LEU A O 1
ATOM 667 N N . ILE A 1 83 ? 18.143 -6.928 -4.217 1.00 89.25 83 ILE A N 1
ATOM 668 C CA . ILE A 1 83 ? 18.722 -6.335 -5.434 1.00 89.25 83 ILE A CA 1
ATOM 669 C C . ILE A 1 83 ? 17.972 -5.053 -5.805 1.00 89.25 83 ILE A C 1
ATOM 671 O O . ILE A 1 83 ? 18.617 -4.031 -6.017 1.00 89.25 83 ILE A O 1
ATOM 675 N N . GLY A 1 84 ? 16.636 -5.080 -5.816 1.00 87.94 84 GLY A N 1
ATOM 676 C CA . GLY A 1 84 ? 15.834 -3.892 -6.120 1.00 87.94 84 GLY A CA 1
ATOM 677 C C . GLY A 1 84 ? 16.066 -2.746 -5.129 1.00 87.94 84 GLY A C 1
ATOM 678 O O . GLY A 1 84 ? 16.233 -1.600 -5.538 1.00 87.94 84 GLY A O 1
ATOM 679 N N . ILE A 1 85 ? 16.163 -3.055 -3.832 1.00 91.25 85 ILE A N 1
ATOM 680 C CA . ILE A 1 85 ? 16.498 -2.064 -2.797 1.00 91.25 85 ILE A CA 1
ATOM 681 C C . ILE A 1 85 ? 17.887 -1.469 -3.050 1.00 91.25 85 ILE A C 1
ATOM 683 O O . ILE A 1 85 ? 18.055 -0.254 -2.985 1.00 91.25 85 ILE A O 1
ATOM 687 N N . GLN A 1 86 ? 18.881 -2.299 -3.372 1.00 92.69 86 GLN A N 1
ATOM 688 C CA . GLN A 1 86 ? 20.239 -1.829 -3.640 1.00 92.69 86 GLN A CA 1
ATOM 689 C C . GLN A 1 86 ? 20.302 -0.920 -4.877 1.00 92.69 86 GLN A C 1
ATOM 691 O O . GLN A 1 86 ? 20.976 0.109 -4.845 1.00 92.69 86 GLN A O 1
ATOM 696 N N . GLU A 1 87 ? 19.584 -1.264 -5.948 1.00 91.12 87 GLU A N 1
ATOM 697 C CA . GLU A 1 87 ? 19.475 -0.429 -7.150 1.00 91.12 87 GLU A CA 1
ATOM 698 C C . GLU A 1 87 ? 18.810 0.921 -6.841 1.00 91.12 87 GLU A C 1
ATOM 700 O O . GLU A 1 87 ? 19.290 1.962 -7.295 1.00 91.12 87 GLU A O 1
ATOM 705 N N . GLU A 1 88 ? 17.759 0.931 -6.014 1.00 90.06 88 GLU A N 1
ATOM 706 C CA . GLU A 1 88 ? 17.103 2.165 -5.571 1.00 90.06 88 GLU A CA 1
ATOM 707 C C . GLU A 1 88 ? 18.034 3.026 -4.700 1.00 90.06 88 GLU A C 1
ATOM 709 O O . GLU A 1 88 ? 18.145 4.232 -4.930 1.00 90.06 88 GLU A O 1
ATOM 714 N N . ILE A 1 89 ? 18.778 2.426 -3.763 1.00 93.38 89 ILE A N 1
ATOM 715 C CA . ILE A 1 89 ? 19.792 3.120 -2.948 1.00 93.38 89 ILE A CA 1
ATOM 716 C C . ILE A 1 89 ? 20.855 3.774 -3.844 1.00 93.38 89 ILE A C 1
ATOM 718 O O . ILE A 1 89 ? 21.188 4.950 -3.658 1.00 93.38 89 ILE A O 1
ATOM 722 N N . GLU A 1 90 ? 21.369 3.045 -4.839 1.00 93.31 90 GLU A N 1
ATOM 723 C CA . GLU A 1 90 ? 22.365 3.558 -5.787 1.00 93.31 90 GLU A CA 1
ATOM 724 C C . GLU A 1 90 ? 21.812 4.695 -6.654 1.00 93.31 90 GLU A C 1
ATOM 726 O O . GLU A 1 90 ? 22.499 5.699 -6.862 1.00 93.31 90 GLU A O 1
ATOM 731 N N . GLN A 1 91 ? 20.566 4.577 -7.121 1.00 91.06 91 GLN A N 1
ATOM 732 C CA . GLN A 1 91 ? 19.897 5.615 -7.904 1.00 91.06 91 GLN A CA 1
ATOM 733 C C . GLN A 1 91 ? 19.673 6.896 -7.090 1.00 91.06 91 GLN A C 1
ATOM 735 O O . GLN A 1 91 ? 19.838 8.001 -7.615 1.00 91.06 91 GLN A O 1
ATOM 740 N N . LEU A 1 92 ? 19.305 6.756 -5.816 1.00 90.38 92 LEU A N 1
ATOM 741 C CA . LEU A 1 92 ? 19.089 7.872 -4.897 1.00 90.38 92 LEU A CA 1
ATOM 742 C C . LEU A 1 92 ? 20.408 8.492 -4.412 1.00 90.38 92 LEU A C 1
ATOM 744 O O . LEU A 1 92 ? 20.425 9.650 -3.991 1.00 90.38 92 LEU A O 1
ATOM 748 N N . GLY A 1 93 ? 21.517 7.749 -4.483 1.00 94.56 93 GLY A N 1
ATOM 749 C CA . GLY A 1 93 ? 22.822 8.195 -4.000 1.00 94.56 93 GLY A CA 1
ATOM 750 C C . GLY A 1 93 ? 22.873 8.370 -2.480 1.00 94.56 93 GLY A C 1
ATOM 751 O O . GLY A 1 93 ? 23.630 9.212 -1.991 1.00 94.56 93 GLY A O 1
ATOM 752 N N . ILE A 1 94 ? 22.059 7.609 -1.748 1.00 94.62 94 ILE A N 1
ATOM 753 C CA . ILE A 1 94 ? 21.986 7.624 -0.281 1.00 94.62 94 ILE A CA 1
ATOM 754 C C . ILE A 1 94 ? 22.708 6.413 0.312 1.00 94.62 94 ILE A C 1
ATOM 756 O O . ILE A 1 94 ? 23.078 5.485 -0.407 1.00 94.62 94 ILE A O 1
ATOM 760 N N . SER A 1 95 ? 22.960 6.427 1.621 1.00 96.31 95 SER A N 1
ATOM 761 C CA . SER A 1 95 ? 23.442 5.225 2.304 1.00 96.31 95 SER A CA 1
ATOM 762 C C . SER A 1 95 ? 22.290 4.258 2.591 1.00 96.31 95 SER A C 1
ATOM 764 O O . SER A 1 95 ? 21.127 4.654 2.637 1.00 96.31 95 SER A O 1
ATOM 766 N N . GLU A 1 96 ? 22.614 2.985 2.816 1.00 94.62 96 GLU A N 1
ATOM 767 C CA . GLU A 1 96 ? 21.628 1.989 3.251 1.00 94.62 96 GLU A CA 1
ATOM 768 C C . GLU A 1 96 ? 20.965 2.397 4.578 1.00 94.62 96 GLU A C 1
ATOM 770 O O . GLU A 1 96 ? 19.756 2.258 4.743 1.00 94.62 96 GLU A O 1
ATOM 775 N N . ASP A 1 97 ? 21.728 2.980 5.506 1.00 95.62 97 ASP A N 1
ATOM 776 C CA . ASP A 1 97 ? 21.166 3.476 6.761 1.00 95.62 97 ASP A CA 1
ATOM 777 C C . ASP A 1 97 ? 20.212 4.655 6.531 1.00 95.62 97 ASP A C 1
ATOM 779 O O . ASP A 1 97 ? 19.140 4.670 7.127 1.00 95.62 97 ASP A O 1
ATOM 783 N N . ASP A 1 98 ? 20.533 5.602 5.645 1.00 95.94 98 ASP A N 1
ATOM 784 C CA . ASP A 1 98 ? 19.607 6.696 5.305 1.00 95.94 98 ASP A CA 1
ATOM 785 C C . ASP A 1 98 ? 18.342 6.161 4.614 1.00 95.94 98 ASP A C 1
ATOM 787 O O . ASP A 1 98 ? 17.243 6.680 4.822 1.00 95.94 98 ASP A O 1
ATOM 791 N N . TYR A 1 99 ? 18.471 5.090 3.824 1.00 95.25 99 TYR A N 1
ATOM 792 C CA . TYR A 1 99 ? 17.330 4.434 3.193 1.00 95.25 99 TYR A CA 1
ATOM 793 C C . TYR A 1 99 ? 16.345 3.892 4.241 1.00 95.25 99 TYR A C 1
ATOM 795 O O . TYR A 1 99 ? 15.157 4.224 4.212 1.00 95.25 99 TYR A O 1
ATOM 803 N N . TRP A 1 100 ? 16.831 3.116 5.213 1.00 95.12 100 TRP A N 1
ATOM 804 C CA . TRP A 1 100 ? 15.982 2.512 6.250 1.00 95.12 100 TRP A CA 1
ATOM 805 C C . TRP A 1 100 ? 15.528 3.497 7.330 1.00 95.12 100 TRP A C 1
ATOM 807 O O . TRP A 1 100 ? 14.404 3.393 7.830 1.00 95.12 100 TRP A O 1
ATOM 817 N N . ASN A 1 101 ? 16.391 4.438 7.707 1.00 94.19 101 ASN A N 1
ATOM 818 C CA . ASN A 1 101 ? 16.173 5.305 8.863 1.00 94.19 101 ASN A CA 1
ATOM 819 C C . ASN A 1 101 ? 15.510 6.636 8.503 1.00 94.19 101 ASN A C 1
ATOM 821 O O . ASN A 1 101 ? 15.008 7.296 9.406 1.00 94.19 101 ASN A O 1
ATOM 825 N N . GLU A 1 102 ? 15.493 7.036 7.228 1.00 92.25 102 GLU A N 1
ATOM 826 C CA . GLU A 1 102 ? 14.892 8.304 6.800 1.00 92.25 102 GLU A CA 1
ATOM 827 C C . GLU A 1 102 ? 13.969 8.124 5.589 1.00 92.25 102 GLU A C 1
ATOM 829 O O . GLU A 1 102 ? 12.779 8.438 5.676 1.00 92.25 102 GLU A O 1
ATOM 834 N N . TYR A 1 103 ? 14.483 7.589 4.475 1.00 91.31 103 TYR A N 1
ATOM 835 C CA . TYR A 1 103 ? 13.757 7.532 3.199 1.00 91.31 103 TYR A CA 1
ATOM 836 C C . TYR A 1 103 ? 12.461 6.718 3.298 1.00 91.31 103 TYR A C 1
ATOM 838 O O . TYR A 1 103 ? 11.389 7.180 2.906 1.00 91.31 103 TYR A O 1
ATOM 846 N N . MET A 1 104 ? 12.543 5.521 3.879 1.00 91.75 104 MET A N 1
ATOM 847 C CA . MET A 1 104 ? 11.415 4.596 3.951 1.00 91.75 104 MET A CA 1
ATOM 848 C C . MET A 1 104 ? 10.418 4.900 5.071 1.00 91.75 104 MET A C 1
ATOM 850 O O . MET A 1 104 ? 9.341 4.299 5.104 1.00 91.75 104 MET A O 1
ATOM 854 N N . LEU A 1 105 ? 10.724 5.837 5.976 1.00 92.94 105 LEU A N 1
ATOM 855 C CA . LEU A 1 105 ? 9.875 6.096 7.141 1.00 92.94 105 LEU A CA 1
ATOM 856 C C . LEU A 1 105 ? 8.450 6.500 6.757 1.00 92.94 105 LEU A C 1
ATOM 858 O O . LEU A 1 105 ? 7.502 6.089 7.422 1.00 92.94 105 LEU A O 1
ATOM 862 N N . SER A 1 106 ? 8.269 7.274 5.683 1.00 89.38 106 SER A N 1
ATOM 863 C CA . SER A 1 106 ? 6.919 7.655 5.245 1.00 89.38 106 SER A CA 1
ATOM 864 C C . SER A 1 106 ? 6.120 6.443 4.762 1.00 89.38 106 SER A C 1
ATOM 866 O O . SER A 1 106 ? 4.969 6.265 5.160 1.00 89.38 106 SER A O 1
ATOM 868 N N . SER A 1 107 ? 6.745 5.576 3.964 1.00 89.88 107 SER A N 1
ATOM 869 C CA . SER A 1 107 ? 6.130 4.346 3.459 1.00 89.88 107 SER A CA 1
ATOM 870 C C . SER A 1 107 ? 5.754 3.399 4.600 1.00 89.88 107 SER A C 1
ATOM 872 O O . SER A 1 107 ? 4.647 2.860 4.628 1.00 89.88 107 SER A O 1
ATOM 874 N N . TYR A 1 108 ? 6.628 3.242 5.598 1.00 94.25 108 TYR A N 1
ATOM 875 C CA . TYR A 1 108 ? 6.321 2.422 6.769 1.00 94.25 108 TYR A CA 1
ATOM 876 C C . TYR A 1 108 ? 5.273 3.058 7.682 1.00 94.25 108 TYR A C 1
ATOM 878 O O . TYR A 1 108 ? 4.443 2.338 8.236 1.00 94.25 108 TYR A O 1
ATOM 886 N N . ALA A 1 109 ? 5.208 4.389 7.770 1.00 94.31 109 ALA A N 1
ATOM 887 C CA . ALA A 1 109 ? 4.105 5.058 8.451 1.00 94.31 109 ALA A CA 1
ATOM 888 C C . ALA A 1 109 ? 2.754 4.743 7.783 1.00 94.31 109 ALA A C 1
ATOM 890 O O . ALA A 1 109 ? 1.778 4.464 8.482 1.00 94.31 109 ALA A O 1
ATOM 891 N N . HIS A 1 110 ? 2.695 4.727 6.445 1.00 92.62 110 HIS A N 1
ATOM 892 C CA . HIS A 1 110 ? 1.490 4.345 5.700 1.00 92.62 110 HIS A CA 1
ATOM 893 C C . HIS A 1 110 ? 1.124 2.871 5.927 1.00 92.62 110 HIS A C 1
ATOM 895 O O . HIS A 1 110 ? -0.049 2.553 6.141 1.00 92.62 110 HIS A O 1
ATOM 901 N N . ALA A 1 111 ? 2.115 1.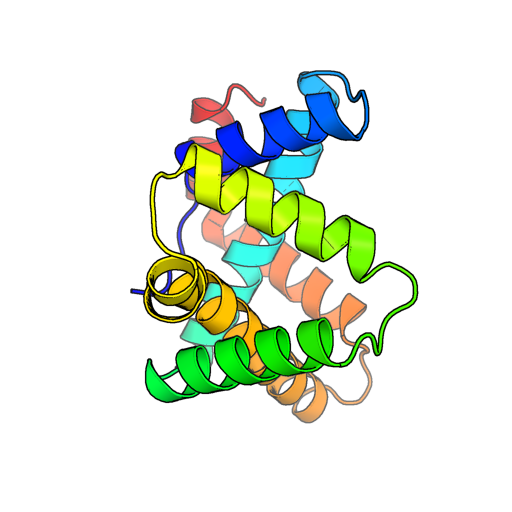973 5.938 1.00 93.56 111 ALA A N 1
ATOM 902 C CA . ALA A 1 111 ? 1.903 0.553 6.211 1.00 93.56 111 ALA A CA 1
ATOM 903 C C . ALA A 1 111 ? 1.302 0.325 7.609 1.00 93.56 111 ALA A C 1
ATOM 905 O O . ALA A 1 111 ? 0.254 -0.310 7.730 1.00 93.56 111 ALA A O 1
ATOM 906 N N . VAL A 1 112 ? 1.893 0.923 8.649 1.00 96.31 112 VAL A N 1
ATOM 907 C CA . VAL A 1 112 ? 1.377 0.837 10.026 1.00 96.31 112 VAL A CA 1
ATOM 908 C C . VAL A 1 112 ? -0.021 1.451 10.129 1.00 96.31 112 VAL A C 1
ATOM 910 O O . VAL A 1 112 ? -0.900 0.903 10.794 1.00 96.31 112 VAL A O 1
ATOM 913 N N . MET A 1 113 ? -0.266 2.578 9.455 1.00 95.56 113 MET A N 1
ATOM 914 C CA . MET A 1 113 ? -1.579 3.226 9.459 1.00 95.56 113 MET A CA 1
ATOM 915 C C . MET A 1 113 ? -2.657 2.325 8.841 1.00 95.56 113 MET A C 1
ATOM 917 O O . MET A 1 113 ? -3.748 2.203 9.400 1.00 95.56 113 MET A O 1
ATOM 921 N N . ARG A 1 114 ? -2.339 1.649 7.732 1.00 95.75 114 ARG A N 1
ATOM 922 C CA . ARG A 1 114 ? -3.220 0.666 7.089 1.00 95.75 114 ARG A CA 1
ATOM 923 C C . ARG A 1 114 ? -3.496 -0.531 7.997 1.00 95.75 114 ARG A C 1
ATOM 925 O O . ARG A 1 114 ? -4.650 -0.934 8.105 1.00 95.75 114 ARG A O 1
ATOM 932 N N . GLU A 1 115 ? -2.472 -1.083 8.647 1.00 96.50 115 GLU A N 1
ATOM 933 C CA . GLU A 1 115 ? -2.620 -2.210 9.581 1.00 96.50 115 GLU A CA 1
ATOM 934 C C . GLU A 1 115 ? -3.561 -1.852 10.739 1.00 96.50 115 GLU A C 1
ATOM 936 O O . GLU A 1 115 ? -4.518 -2.579 11.011 1.00 96.50 115 GLU A O 1
ATOM 941 N N . LYS A 1 116 ? -3.362 -0.678 11.349 1.00 97.62 116 LYS A N 1
ATOM 942 C CA . LYS A 1 116 ? -4.231 -0.164 12.416 1.00 97.62 116 LYS A CA 1
ATOM 943 C C . LYS A 1 116 ? -5.668 0.061 11.948 1.00 97.62 116 LYS A C 1
ATOM 945 O O . LYS A 1 116 ? -6.603 -0.257 12.681 1.00 97.62 116 LYS A O 1
ATOM 950 N N . LEU A 1 117 ? -5.863 0.612 10.747 1.00 97.81 117 LEU A N 1
ATOM 951 C CA . LEU A 1 117 ? -7.210 0.825 10.215 1.00 97.81 117 LEU A CA 1
ATOM 952 C C . LEU A 1 117 ? -7.914 -0.501 9.931 1.00 97.81 117 LEU A C 1
ATOM 954 O O . LEU A 1 117 ? -9.095 -0.636 10.238 1.00 97.81 117 LEU A O 1
ATOM 958 N N . MET A 1 118 ? -7.196 -1.478 9.378 1.00 97.69 118 MET A N 1
ATOM 959 C CA . MET A 1 118 ? -7.738 -2.811 9.144 1.00 97.69 118 MET A CA 1
ATOM 960 C C . MET A 1 118 ? -8.235 -3.438 10.448 1.00 97.69 118 MET A C 1
ATOM 962 O O . MET A 1 118 ? -9.371 -3.907 10.494 1.00 97.69 118 MET A O 1
ATOM 966 N N . GLU A 1 119 ? -7.428 -3.395 11.511 1.00 97.56 119 GLU A N 1
ATOM 967 C CA . GLU A 1 119 ? -7.832 -3.896 12.828 1.00 97.56 119 GLU A CA 1
ATOM 968 C C . GLU A 1 119 ? -9.059 -3.146 13.373 1.00 97.56 119 GLU A C 1
ATOM 970 O O . GLU A 1 119 ? -10.015 -3.772 13.835 1.00 97.56 119 GLU A O 1
ATOM 975 N N . TYR A 1 120 ? -9.065 -1.812 13.289 1.00 98.06 120 TYR A N 1
ATOM 976 C CA . TYR A 1 120 ? -10.191 -0.984 13.727 1.00 98.06 120 TYR A CA 1
ATOM 977 C C . TYR A 1 120 ? -11.495 -1.352 13.001 1.00 98.06 120 TYR A C 1
ATOM 979 O O . TYR A 1 120 ? -12.494 -1.678 13.643 1.00 98.06 120 TYR A O 1
ATOM 987 N N . GLU A 1 121 ? -11.485 -1.359 11.667 1.00 97.88 121 GLU A N 1
ATOM 988 C CA . GLU A 1 121 ? -12.685 -1.599 10.859 1.00 97.88 121 GLU A CA 1
ATOM 989 C C . GLU A 1 121 ? -13.214 -3.028 11.026 1.00 97.88 121 GLU A C 1
ATOM 991 O O . GLU A 1 121 ? -14.427 -3.236 11.081 1.00 97.88 121 GLU A O 1
ATOM 996 N N . GLN A 1 122 ? -12.327 -4.019 11.158 1.00 96.94 122 GLN A N 1
ATOM 997 C CA . GLN A 1 122 ? -12.729 -5.406 11.405 1.00 96.94 122 GLN A CA 1
ATOM 998 C C . GLN A 1 122 ? -13.329 -5.604 12.801 1.00 96.94 122 GLN A C 1
ATOM 1000 O O . GLN A 1 122 ? -14.237 -6.421 12.960 1.00 96.94 122 GLN A O 1
ATOM 1005 N N . ASN A 1 123 ? -12.867 -4.855 13.805 1.00 97.31 123 ASN A N 1
ATOM 1006 C CA . ASN A 1 123 ? -13.452 -4.889 15.144 1.00 97.31 123 ASN A CA 1
ATOM 1007 C C . ASN A 1 123 ? -14.842 -4.233 15.185 1.00 97.31 123 ASN A C 1
ATOM 1009 O O . ASN A 1 123 ? -15.744 -4.759 15.841 1.00 97.31 123 ASN A O 1
ATOM 1013 N N . GLU A 1 124 ? -15.042 -3.129 14.460 1.00 96.75 124 GLU A N 1
ATOM 1014 C CA . GLU A 1 124 ? -16.346 -2.458 14.353 1.00 96.75 124 GLU A CA 1
ATOM 1015 C C . GLU A 1 124 ? -17.335 -3.237 13.464 1.00 96.75 124 GLU A C 1
ATOM 1017 O O . GLU A 1 124 ? -18.543 -3.247 13.716 1.00 96.75 124 GLU A O 1
ATOM 1022 N N . ASN A 1 125 ? -16.832 -3.946 12.448 1.00 96.50 125 ASN A N 1
ATOM 1023 C CA . ASN A 1 125 ? -17.633 -4.662 11.453 1.00 96.50 125 ASN A CA 1
ATOM 1024 C C . ASN A 1 125 ? -17.189 -6.132 11.282 1.00 96.50 125 ASN A C 1
ATOM 1026 O O . ASN A 1 125 ? -16.821 -6.544 10.179 1.00 96.50 125 ASN A O 1
ATOM 1030 N N . PRO A 1 126 ? -17.317 -6.989 12.314 1.00 95.50 126 PRO A N 1
ATOM 1031 C CA . PRO A 1 126 ? -16.733 -8.339 12.328 1.00 95.50 126 PRO A CA 1
ATOM 1032 C C . PRO A 1 126 ? -17.340 -9.328 11.319 1.00 95.50 126 PRO A C 1
ATOM 1034 O O . PRO A 1 126 ? -16.861 -10.451 11.184 1.00 95.50 126 PRO A O 1
ATOM 1037 N N . MET A 1 127 ? -18.421 -8.949 10.630 1.00 96.44 127 MET A N 1
ATOM 1038 C CA . MET A 1 127 ? -19.059 -9.769 9.592 1.00 96.44 127 MET A CA 1
ATOM 1039 C C . MET A 1 127 ? -18.472 -9.538 8.197 1.00 96.44 127 MET A C 1
ATOM 1041 O O . MET A 1 127 ? -18.759 -10.329 7.300 1.00 96.44 127 MET A O 1
ATOM 1045 N N . LYS A 1 128 ? -17.695 -8.466 8.005 1.00 96.69 128 LYS A N 1
ATOM 1046 C CA . LYS A 1 128 ? -17.072 -8.125 6.726 1.00 96.69 128 LYS A CA 1
ATOM 1047 C C . LYS A 1 128 ? -15.591 -8.455 6.776 1.00 96.69 128 LYS A C 1
ATOM 1049 O O . LYS A 1 128 ? -14.923 -8.243 7.786 1.00 96.69 128 LYS A O 1
ATOM 1054 N N . ASN A 1 129 ? -15.070 -8.976 5.675 1.00 96.38 129 ASN A N 1
ATOM 1055 C CA . ASN A 1 129 ? -13.628 -9.126 5.534 1.00 96.38 129 ASN A CA 1
ATOM 1056 C C . ASN A 1 129 ? -12.983 -7.791 5.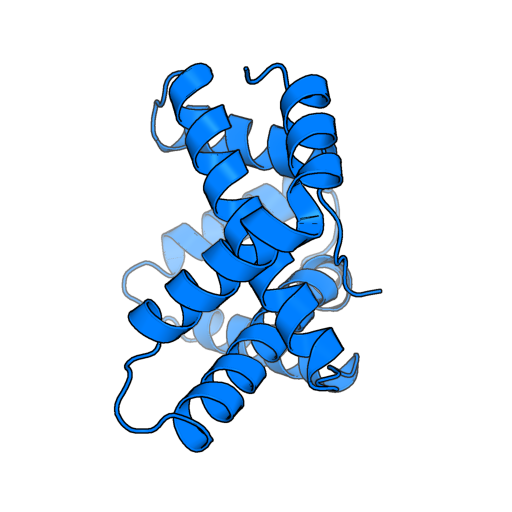123 1.00 96.38 129 ASN A C 1
ATOM 1058 O O . ASN A 1 129 ? -13.665 -6.849 4.719 1.00 96.38 129 ASN A O 1
ATOM 1062 N N . TRP A 1 130 ? -11.653 -7.713 5.211 1.00 95.94 130 TRP A N 1
ATOM 1063 C CA . TRP A 1 130 ? -10.932 -6.476 4.905 1.00 95.94 130 TRP A CA 1
ATOM 1064 C C . TRP A 1 130 ? -11.160 -5.983 3.471 1.00 95.94 130 TRP A C 1
ATOM 1066 O O . TRP A 1 130 ? -11.316 -4.787 3.271 1.00 95.94 130 TRP A O 1
ATOM 1076 N N . ASN A 1 131 ? -11.252 -6.874 2.481 1.00 96.38 131 ASN A N 1
ATOM 1077 C CA . ASN A 1 131 ? -11.446 -6.454 1.092 1.00 96.38 131 ASN A CA 1
ATOM 1078 C C . ASN A 1 131 ? -12.813 -5.784 0.890 1.00 96.38 131 ASN A C 1
ATOM 1080 O O . ASN A 1 131 ? -12.912 -4.818 0.141 1.00 96.38 131 ASN A O 1
ATOM 1084 N N . GLU A 1 132 ? -13.858 -6.277 1.563 1.00 97.38 132 GLU A N 1
ATOM 1085 C CA . GLU A 1 132 ? -15.187 -5.652 1.540 1.00 97.38 132 GLU A CA 1
ATOM 1086 C C . GLU A 1 132 ? -15.149 -4.266 2.195 1.00 97.38 132 GLU A C 1
ATOM 1088 O O . GLU A 1 132 ? -15.621 -3.297 1.608 1.00 97.38 132 GLU A O 1
ATOM 1093 N N . LEU A 1 133 ? -14.528 -4.160 3.372 1.00 97.69 133 LEU A N 1
ATOM 1094 C CA . LEU A 1 133 ? -14.389 -2.895 4.101 1.00 97.69 133 LEU A CA 1
ATOM 1095 C C . LEU A 1 133 ? -13.575 -1.869 3.307 1.00 97.69 133 LEU A C 1
ATOM 1097 O O . LEU A 1 133 ? -13.967 -0.715 3.172 1.00 97.69 133 LEU A O 1
ATOM 1101 N N . GLN A 1 134 ? -12.461 -2.299 2.727 1.00 97.56 134 GLN A N 1
ATOM 1102 C CA . GLN A 1 134 ? -11.603 -1.462 1.905 1.00 97.56 134 GLN A CA 1
ATOM 1103 C C . GLN A 1 134 ? -12.322 -0.962 0.649 1.00 97.56 134 GLN A C 1
ATOM 1105 O O . GLN A 1 134 ? -12.166 0.201 0.283 1.00 97.56 134 GLN A O 1
ATOM 1110 N N . GLN A 1 135 ? -13.111 -1.815 -0.007 1.00 97.69 135 GLN A N 1
ATOM 1111 C CA . GLN A 1 135 ? -13.898 -1.408 -1.167 1.00 97.69 135 GLN A CA 1
ATOM 1112 C C . GLN A 1 135 ? -14.931 -0.339 -0.787 1.00 97.69 135 GLN A C 1
ATOM 1114 O O . GLN A 1 135 ? -15.059 0.656 -1.498 1.00 97.69 135 GLN A O 1
ATOM 1119 N N . GLU A 1 136 ? -15.608 -0.493 0.353 1.00 97.81 136 GLU A N 1
ATOM 1120 C CA . GLU A 1 136 ? -16.545 0.513 0.868 1.00 97.81 136 GLU A CA 1
ATOM 1121 C C . GLU A 1 136 ? -15.844 1.844 1.163 1.00 97.81 136 GLU A C 1
ATOM 1123 O O . GLU A 1 136 ? -16.320 2.894 0.735 1.00 97.81 136 GLU A O 1
ATOM 1128 N N . ILE A 1 137 ? -14.666 1.805 1.792 1.00 98.06 137 ILE A N 1
ATOM 1129 C CA . ILE A 1 137 ? -13.845 2.998 2.047 1.00 98.06 137 ILE A CA 1
ATOM 1130 C C . ILE A 1 137 ? -13.496 3.716 0.738 1.00 98.06 137 ILE A C 1
ATOM 1132 O O . ILE A 1 137 ? -13.628 4.936 0.643 1.00 98.06 137 ILE A O 1
ATOM 1136 N N . ILE A 1 138 ? -13.068 2.977 -0.289 1.00 97.69 138 ILE A N 1
ATOM 1137 C CA . ILE A 1 138 ? -12.714 3.554 -1.594 1.00 97.69 138 ILE A CA 1
ATOM 1138 C C . ILE A 1 138 ? -13.942 4.171 -2.272 1.00 97.69 138 ILE A C 1
ATOM 1140 O O . ILE A 1 138 ? -13.839 5.247 -2.864 1.00 97.69 138 ILE A O 1
ATOM 1144 N N . GLU A 1 139 ? -15.103 3.522 -2.198 1.00 97.88 139 GLU A N 1
ATOM 1145 C CA . GLU A 1 139 ? -16.350 4.037 -2.769 1.00 97.88 139 GLU A CA 1
ATOM 1146 C C . GLU A 1 139 ? -16.807 5.322 -2.068 1.00 97.88 139 GLU A C 1
ATOM 1148 O O . GLU A 1 139 ? -17.087 6.323 -2.734 1.00 97.88 139 GLU A O 1
ATOM 1153 N N . GLU A 1 140 ? -16.813 5.335 -0.734 1.00 97.31 140 GLU A N 1
ATOM 1154 C CA . GLU A 1 140 ? -17.134 6.518 0.070 1.00 97.31 140 GLU A CA 1
ATOM 1155 C C . GLU A 1 140 ? -16.164 7.672 -0.207 1.00 97.31 140 GLU A C 1
ATOM 1157 O O . GLU A 1 140 ? -16.586 8.819 -0.414 1.00 97.31 140 GLU A O 1
ATOM 1162 N N . PHE A 1 141 ? -14.866 7.373 -0.285 1.00 97.38 141 PHE A N 1
ATOM 1163 C CA . PHE A 1 141 ? -13.839 8.346 -0.640 1.00 97.38 141 PHE A CA 1
ATOM 1164 C C . PHE A 1 141 ? -14.054 8.894 -2.056 1.00 97.38 141 PHE A C 1
ATOM 1166 O O . PHE A 1 141 ? -14.017 10.102 -2.272 1.00 97.38 141 PHE A O 1
ATOM 1173 N N . THR A 1 142 ? -14.372 8.030 -3.022 1.00 97.06 142 THR A N 1
ATOM 1174 C CA . THR A 1 142 ? -14.605 8.435 -4.416 1.00 97.06 142 THR A CA 1
ATOM 1175 C C . THR A 1 142 ? -15.795 9.382 -4.546 1.00 97.06 142 THR A C 1
ATOM 1177 O O . THR A 1 142 ? -15.745 10.351 -5.308 1.00 97.06 142 THR A O 1
ATOM 1180 N N . VAL A 1 143 ? -16.868 9.132 -3.792 1.00 97.00 143 VAL A N 1
ATOM 1181 C CA . VAL A 1 143 ? -18.044 10.009 -3.774 1.00 97.00 143 VAL A CA 1
ATOM 1182 C C . VAL A 1 143 ? -17.720 11.340 -3.093 1.00 97.00 143 VAL A C 1
ATOM 1184 O O . VAL A 1 143 ? -18.028 12.401 -3.645 1.00 97.00 143 VAL A O 1
ATOM 1187 N N . SER A 1 144 ? -17.092 11.301 -1.916 1.00 96.19 144 SER A N 1
ATOM 1188 C CA . SER A 1 144 ? -16.826 12.497 -1.106 1.00 96.19 144 SER A CA 1
ATOM 1189 C C . SER A 1 144 ? -15.737 13.402 -1.694 1.00 96.19 144 SER A C 1
ATOM 1191 O O . SER A 1 144 ? -15.897 14.621 -1.672 1.00 96.19 144 SER A O 1
ATOM 1193 N N . GLN A 1 145 ? -14.693 12.829 -2.297 1.00 95.69 145 GLN A N 1
ATOM 1194 C CA . GLN A 1 145 ? -13.540 13.541 -2.866 1.00 95.69 145 GLN A CA 1
ATOM 1195 C C . GLN A 1 145 ? -13.546 13.586 -4.399 1.00 95.69 145 GLN A C 1
ATOM 1197 O O . GLN A 1 145 ? -12.512 13.772 -5.044 1.00 95.69 145 GLN A O 1
ATOM 1202 N N . SER A 1 146 ? -14.725 13.459 -5.015 1.00 95.38 146 SER A N 1
ATOM 1203 C CA . SER A 1 146 ? -14.876 13.420 -6.477 1.00 95.38 146 SER A CA 1
ATOM 1204 C C . SER A 1 146 ? -14.206 14.592 -7.208 1.00 95.38 146 SER A C 1
ATOM 1206 O O . SER A 1 146 ? -13.638 14.402 -8.283 1.00 95.38 146 SER A O 1
ATOM 1208 N N . GLN A 1 147 ? -14.231 15.805 -6.642 1.00 95.38 147 GLN A N 1
ATOM 1209 C CA . GLN A 1 147 ? -13.567 16.964 -7.244 1.00 95.38 147 GLN A CA 1
ATOM 1210 C C . GLN A 1 147 ? -12.041 16.806 -7.259 1.00 95.38 147 GLN A C 1
ATOM 1212 O O . GLN A 1 147 ? -11.440 16.986 -8.317 1.00 95.38 147 GLN A O 1
ATOM 1217 N N . GLN A 1 148 ? -11.439 16.445 -6.122 1.00 94.62 148 GLN A N 1
ATOM 1218 C CA . GLN A 1 148 ? -9.994 16.235 -6.001 1.00 94.62 148 GLN A CA 1
ATOM 1219 C C . GLN A 1 148 ? -9.525 15.115 -6.938 1.00 94.62 148 GLN A C 1
ATOM 1221 O O . GLN A 1 148 ? -8.546 15.280 -7.659 1.00 94.62 148 GLN A O 1
ATOM 1226 N N . ILE A 1 149 ? -10.270 14.008 -7.002 1.00 95.62 149 ILE A N 1
ATOM 1227 C CA . ILE A 1 149 ? -9.952 12.879 -7.886 1.00 95.62 149 ILE A CA 1
ATOM 1228 C C . ILE A 1 149 ? -9.995 13.297 -9.359 1.00 95.62 149 ILE A C 1
ATOM 1230 O O . ILE A 1 149 ? -9.101 12.951 -10.129 1.00 95.62 149 ILE A O 1
ATOM 1234 N N . ASN A 1 150 ? -11.020 14.047 -9.772 1.00 95.62 150 ASN A N 1
ATOM 1235 C CA . ASN A 1 150 ? -11.137 14.506 -11.158 1.00 95.62 150 ASN A CA 1
ATOM 1236 C C . ASN A 1 150 ? -10.054 15.528 -11.528 1.00 95.62 150 ASN A C 1
ATOM 1238 O O . ASN A 1 150 ? -9.598 15.555 -12.671 1.00 95.62 150 ASN A O 1
ATOM 1242 N N . GLU A 1 151 ? -9.647 16.374 -10.582 1.00 95.81 151 GLU A N 1
ATOM 1243 C CA . GLU A 1 151 ? -8.525 17.293 -10.759 1.00 95.81 151 GLU A CA 1
ATOM 1244 C C . GLU A 1 151 ? -7.217 16.531 -10.955 1.00 95.81 151 GLU A C 1
ATOM 1246 O O . GLU A 1 151 ? -6.543 16.758 -11.959 1.00 95.81 151 GLU A O 1
ATOM 1251 N N . PHE A 1 152 ? -6.935 15.556 -10.090 1.00 95.75 152 PHE A N 1
ATOM 1252 C CA . PHE A 1 152 ? -5.747 14.722 -10.208 1.00 95.75 152 PHE A CA 1
ATOM 1253 C C . PHE A 1 152 ? -5.715 13.948 -11.531 1.00 95.75 152 PHE A C 1
ATOM 1255 O O . PHE A 1 152 ? -4.743 14.052 -12.276 1.00 95.75 152 PHE A O 1
ATOM 1262 N N . LYS A 1 153 ? -6.814 13.269 -11.900 1.00 95.94 153 LYS A N 1
ATOM 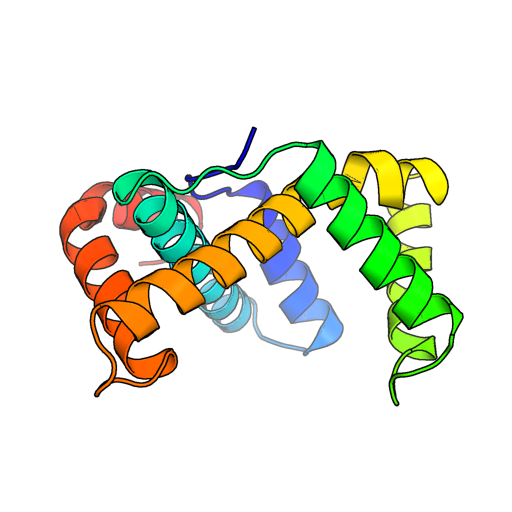1263 C CA . LYS A 1 153 ? -6.946 12.581 -13.199 1.00 95.94 153 LYS A CA 1
ATOM 1264 C C . LYS A 1 153 ? -6.614 13.497 -14.375 1.00 95.94 153 LYS A C 1
ATOM 1266 O O . LYS A 1 153 ? -5.880 13.102 -15.277 1.00 95.94 153 LYS A O 1
ATOM 1271 N N . ARG A 1 154 ? -7.119 14.734 -14.357 1.00 95.44 154 ARG A N 1
ATOM 1272 C CA . ARG A 1 154 ? -6.847 15.726 -15.404 1.00 95.44 154 ARG A CA 1
ATOM 1273 C C . ARG A 1 154 ? -5.363 16.093 -15.470 1.00 95.44 154 ARG A C 1
ATOM 1275 O O . ARG A 1 154 ? -4.852 16.284 -16.571 1.00 95.44 154 ARG A O 1
ATOM 1282 N N . GLU A 1 155 ? -4.690 16.214 -14.330 1.00 94.94 155 GLU A N 1
ATOM 1283 C CA . GLU A 1 155 ? -3.263 16.551 -14.254 1.00 94.94 155 GLU A CA 1
ATOM 1284 C C . GLU A 1 155 ? -2.366 15.434 -14.796 1.00 94.94 155 GLU A C 1
ATOM 1286 O O . GLU A 1 155 ? -1.424 15.722 -15.534 1.00 94.94 155 GLU A O 1
ATOM 1291 N N . ILE A 1 156 ? -2.711 14.172 -14.531 1.00 93.50 156 ILE A N 1
ATOM 1292 C CA . ILE A 1 156 ? -2.003 13.003 -15.084 1.00 93.50 156 ILE A CA 1
ATOM 1293 C C . ILE A 1 156 ? -2.457 12.637 -16.510 1.00 93.50 156 ILE A C 1
ATOM 1295 O O . ILE A 1 156 ? -1.922 11.721 -17.126 1.00 93.50 156 ILE A O 1
ATOM 1299 N N . GLY A 1 157 ? -3.420 13.371 -17.080 1.00 92.00 157 GLY A N 1
ATOM 1300 C CA . GLY A 1 157 ? -3.882 13.185 -18.459 1.00 92.00 157 GLY A CA 1
ATOM 1301 C C . GLY A 1 157 ? -4.894 12.051 -18.663 1.00 92.00 157 GLY A C 1
ATOM 1302 O O . GLY A 1 157 ? -5.170 11.687 -19.809 1.00 92.00 157 GLY A O 1
ATOM 1303 N N . MET A 1 158 ? -5.477 11.527 -17.585 1.00 91.25 158 MET A N 1
ATOM 1304 C CA . MET A 1 158 ? -6.596 10.585 -17.625 1.00 91.25 158 MET A CA 1
ATOM 1305 C C . MET A 1 158 ? -7.927 11.320 -17.861 1.00 91.25 158 MET A C 1
ATOM 1307 O O . MET A 1 158 ? -8.096 12.484 -17.486 1.00 91.25 158 MET A O 1
ATOM 1311 N N . ARG A 1 159 ? -8.873 10.646 -18.527 1.00 74.94 159 ARG A N 1
ATOM 1312 C CA . ARG A 1 159 ? -10.211 11.181 -18.842 1.00 74.94 159 ARG A CA 1
ATOM 1313 C C . ARG A 1 159 ? -11.263 10.814 -17.804 1.00 74.94 159 ARG A C 1
ATOM 1315 O O . ARG A 1 159 ? -11.161 9.719 -17.208 1.00 74.94 159 ARG A O 1
#

Foldseek 3Di:
DQDLADDPVQLVVQLVVCCVVVVDDSVVSSVVSLVVRLLLSLLLVVLVVVPHFDDLVQLLVQLVVVVVCLVVVVDPCSVVVVVVLVVVCVVVVHDPCCCSNPVCSNVSRSVVSNVVSLVVVCVVPVPDHSVRVSVVSSVVCCVVCVVSSVVVCVVNPHD

pLDDT: mean 92.87, std 6.67, range [51.09, 98.06]